Protein AF-A0A377YV17-F1 (afdb_monomer_lite)

Secondary structure (DSSP, 8-state):
-EEEEEEETTEEEEEEEEEEEEEEEEPPPPTTS-B--SSTTTTTS-B-SS-SEEEEEEEEEEEEEE-SSEEEEEEES-BTBSS--EEEEEEEEEEETTEEEEEEEEEEE-TTSHHHHH-EE--TTTT--EE---EEEEEEEEEEEE-SSS-EEEEEEEEEEEE-

Sequence (164 aa):
MLQVDAPLADGRMFFRTDLVNMDAGSFSTHSDGSYSPSWGTCGEIACTSGSKNQTDSGASVAVGWKNDTWSGDIGTTPMGFNVVDVVGGLSYSSDVGPVGYTVNVHRRPISSSLLSFGGQKDSSSHTGATWGGVRADGGGLSLSYDRGEAHGIWSSLGADSLTG

Foldseek 3Di:
DDKDWDDDDQKIKMKDKDKDKDWPAFADADPLRWGQDPDDCCVVPIFRADGRTDIWIFMKIKIWMDHPFKTKMWIKQGDGFQDIDIWMKIKGWDDDVQKIKMKMWIKAFDPPHSCQQRWDADGPVPDRDTHHRKIWGWMKMKMKRDPVDPDIDIDMDMDTDIDD

Structure (mmCIF, N/CA/C/O backbone):
data_AF-A0A377YV17-F1
#
_entry.id   AF-A0A377YV17-F1
#
loop_
_atom_site.group_PDB
_atom_site.id
_atom_site.type_symbol
_atom_site.label_atom_id
_atom_site.label_alt_id
_atom_site.label_comp_id
_atom_site.label_asym_id
_atom_site.label_entity_id
_atom_site.label_seq_id
_atom_site.pdbx_PDB_ins_code
_atom_site.Cartn_x
_atom_site.Cartn_y
_atom_site.Cartn_z
_atom_site.occupancy
_atom_site.B_iso_or_equiv
_atom_site.auth_seq_id
_atom_site.auth_comp_id
_atom_site.auth_asym_id
_atom_site.auth_atom_id
_atom_site.pdbx_PDB_model_num
ATOM 1 N N . MET A 1 1 ? -3.487 -16.702 -1.504 1.00 94.44 1 MET A N 1
ATOM 2 C CA . MET A 1 1 ? -3.588 -16.293 -0.092 1.00 94.44 1 MET A CA 1
ATOM 3 C C . MET A 1 1 ? -3.694 -17.534 0.773 1.00 94.44 1 MET A C 1
ATOM 5 O O . MET A 1 1 ? -4.489 -18.412 0.456 1.00 94.44 1 MET A O 1
ATOM 9 N N . LEU A 1 2 ? -2.902 -17.597 1.838 1.00 97.44 2 LEU A N 1
ATOM 10 C CA . LEU A 1 2 ? -3.031 -18.557 2.931 1.00 97.44 2 LEU A CA 1
ATOM 11 C C . LEU A 1 2 ? -3.103 -17.759 4.235 1.00 97.44 2 LEU A C 1
ATOM 13 O O . LEU A 1 2 ? -2.263 -16.888 4.452 1.00 97.44 2 LEU A O 1
ATOM 17 N N . GLN A 1 3 ? -4.083 -18.044 5.090 1.00 97.75 3 GLN A N 1
ATOM 18 C CA . GLN A 1 3 ? -4.218 -17.408 6.400 1.00 97.75 3 GLN A CA 1
ATOM 19 C C . GLN A 1 3 ? -4.527 -18.459 7.465 1.00 97.75 3 GLN A C 1
ATOM 21 O O . GLN A 1 3 ? -5.304 -19.382 7.226 1.00 97.75 3 GLN A O 1
ATOM 26 N N . VAL A 1 4 ? -3.902 -18.305 8.629 1.00 97.88 4 VAL A N 1
ATOM 27 C CA . VAL A 1 4 ? -4.150 -19.106 9.828 1.00 97.88 4 VAL A CA 1
ATOM 28 C C . VAL A 1 4 ? -4.556 -18.162 10.948 1.00 97.88 4 VAL A C 1
ATOM 30 O O . VAL A 1 4 ? -3.829 -17.218 11.252 1.00 97.88 4 VAL A O 1
ATOM 33 N N . ASP A 1 5 ? -5.698 -18.439 11.570 1.00 97.75 5 ASP A N 1
ATOM 34 C CA . ASP A 1 5 ? -6.240 -17.679 12.693 1.00 97.75 5 ASP A CA 1
ATOM 35 C C . ASP A 1 5 ? -6.206 -18.527 13.968 1.00 97.75 5 ASP A C 1
ATOM 37 O O . ASP A 1 5 ? -6.555 -19.710 13.950 1.00 97.75 5 ASP A O 1
ATOM 41 N N . ALA A 1 6 ? -5.831 -17.917 15.091 1.00 97.50 6 ALA A N 1
ATOM 42 C CA . ALA A 1 6 ? -5.856 -18.553 16.404 1.00 97.50 6 ALA A CA 1
ATOM 43 C C . ALA A 1 6 ? -6.428 -17.593 17.461 1.00 97.50 6 ALA A C 1
ATOM 45 O O . ALA A 1 6 ? -6.193 -16.384 17.386 1.00 97.50 6 ALA A O 1
ATOM 46 N N . PRO A 1 7 ? -7.190 -18.092 18.452 1.00 97.12 7 PRO A N 1
ATOM 47 C CA . PRO A 1 7 ? -7.607 -17.268 19.580 1.00 97.12 7 PRO A CA 1
ATOM 48 C C . PRO A 1 7 ? -6.382 -16.852 20.407 1.00 97.12 7 PRO A C 1
ATOM 50 O O . PRO A 1 7 ? -5.507 -17.673 20.683 1.00 97.12 7 PRO A O 1
ATOM 53 N N . LEU A 1 8 ? -6.325 -15.583 20.812 1.00 95.31 8 LEU A N 1
ATOM 54 C CA . LEU A 1 8 ? -5.286 -15.050 21.692 1.00 95.31 8 LEU A CA 1
ATOM 55 C C . LEU A 1 8 ? -5.894 -13.974 22.595 1.00 95.31 8 LEU A C 1
ATOM 57 O O . LEU A 1 8 ? -6.317 -12.927 22.102 1.00 95.31 8 LEU A O 1
ATOM 61 N N . ALA A 1 9 ? -5.888 -14.234 23.906 1.00 94.62 9 ALA A N 1
ATOM 62 C CA . ALA A 1 9 ? -6.557 -13.416 24.919 1.00 94.62 9 ALA A CA 1
ATOM 63 C C . ALA A 1 9 ? -8.052 -13.212 24.591 1.00 94.62 9 ALA A C 1
ATOM 65 O O . ALA A 1 9 ? -8.769 -14.185 24.369 1.00 94.62 9 ALA A O 1
ATOM 66 N N . ASP A 1 10 ? -8.510 -11.966 24.566 1.00 95.06 10 ASP A N 1
ATOM 67 C CA . ASP A 1 10 ? -9.862 -11.530 24.210 1.00 95.06 10 ASP A CA 1
ATOM 68 C C . ASP A 1 10 ? -10.050 -11.310 22.695 1.00 95.06 10 ASP A C 1
ATOM 70 O O . ASP A 1 10 ? -11.098 -10.842 22.258 1.00 95.06 10 ASP A O 1
ATOM 74 N N . GLY A 1 11 ? -9.049 -11.658 21.881 1.00 96.19 11 GLY A N 1
ATOM 75 C CA . GLY A 1 11 ? -9.064 -11.456 20.436 1.00 96.19 11 GLY A CA 1
ATOM 76 C C . GLY A 1 11 ? -8.622 -12.673 19.628 1.00 96.19 11 GLY A C 1
ATOM 77 O O . GLY A 1 11 ? -8.562 -13.814 20.099 1.00 96.19 11 GLY A O 1
ATOM 78 N N . ARG A 1 12 ? -8.309 -12.425 18.357 1.00 97.94 12 ARG A N 1
ATOM 79 C CA . ARG A 1 12 ? -7.775 -13.418 17.420 1.00 97.94 12 ARG A CA 1
ATOM 80 C C . ARG A 1 12 ? -6.513 -12.887 16.771 1.00 97.94 12 ARG A C 1
ATOM 82 O O . ARG A 1 12 ? -6.525 -11.807 16.183 1.00 97.94 12 ARG A O 1
ATOM 89 N N . MET A 1 13 ? -5.443 -13.667 16.863 1.00 97.88 13 MET A N 1
ATOM 90 C CA . MET A 1 13 ? -4.241 -13.454 16.069 1.00 97.88 13 MET A CA 1
ATOM 91 C C . MET A 1 13 ? -4.402 -14.112 14.701 1.00 97.88 13 MET A C 1
ATOM 93 O O . MET A 1 13 ? -5.033 -15.165 14.590 1.00 97.88 13 MET A O 1
ATOM 97 N N . PHE A 1 14 ? -3.793 -13.523 13.680 1.00 98.25 14 PHE A N 1
ATOM 98 C CA . PHE A 1 14 ? -3.700 -14.118 12.357 1.00 98.25 14 PHE A CA 1
ATOM 99 C C . PHE A 1 14 ? -2.268 -14.058 11.837 1.00 98.25 14 PHE A C 1
ATOM 101 O O . PHE A 1 14 ? -1.532 -13.101 12.081 1.00 98.25 14 PHE A O 1
ATOM 108 N N . PHE A 1 15 ? -1.897 -15.077 11.074 1.00 98.31 15 PHE A N 1
ATOM 109 C CA . PHE A 1 15 ? -0.720 -15.079 10.219 1.00 98.31 15 PHE A CA 1
ATOM 110 C C . PHE A 1 15 ? -1.180 -15.295 8.781 1.00 98.31 15 PHE A C 1
ATOM 112 O O . PHE A 1 15 ? -1.955 -16.213 8.510 1.00 98.31 15 PHE A O 1
ATOM 119 N N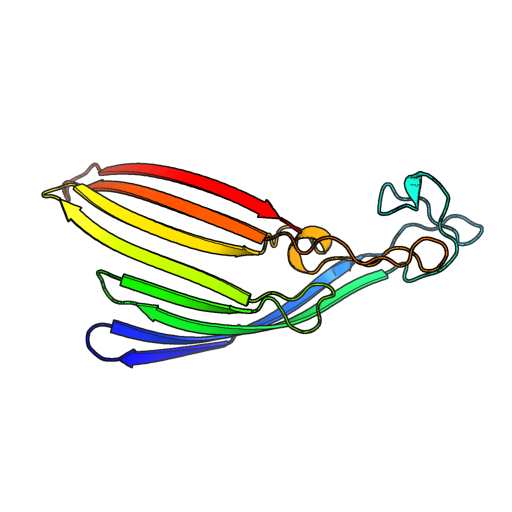 . ARG A 1 16 ? -0.720 -14.453 7.858 1.00 98.31 16 ARG A N 1
ATOM 120 C CA . ARG A 1 16 ? -1.128 -14.454 6.453 1.00 98.31 16 ARG A CA 1
ATOM 121 C C . ARG A 1 16 ? 0.086 -14.445 5.536 1.00 98.31 16 ARG A C 1
ATOM 123 O O . ARG A 1 16 ? 1.092 -13.796 5.809 1.00 98.31 16 ARG A O 1
ATOM 130 N N . THR A 1 17 ? -0.037 -15.139 4.415 1.00 97.94 17 THR A N 1
ATOM 131 C CA . THR A 1 17 ? 0.912 -15.103 3.306 1.00 97.94 17 THR A CA 1
ATOM 132 C C . THR A 1 17 ? 0.159 -14.942 1.992 1.00 97.94 17 THR A C 1
ATOM 134 O O . THR A 1 17 ? -0.793 -15.680 1.713 1.00 97.94 17 THR A O 1
ATOM 137 N N . ASP A 1 18 ? 0.606 -14.010 1.157 1.00 97.62 18 ASP A N 1
ATOM 138 C CA . ASP A 1 18 ? 0.036 -13.760 -0.161 1.00 97.62 18 ASP A CA 1
ATOM 139 C C . ASP A 1 18 ? 1.097 -13.969 -1.237 1.00 97.62 18 ASP A C 1
ATOM 141 O O . ASP A 1 18 ? 2.156 -13.352 -1.220 1.00 97.62 18 ASP A O 1
ATOM 145 N N . LEU A 1 19 ? 0.802 -14.862 -2.180 1.00 97.25 19 LEU A N 1
ATOM 146 C CA . LEU A 1 19 ? 1.586 -15.044 -3.396 1.00 97.25 19 LEU A CA 1
ATOM 147 C C . LEU A 1 19 ? 0.929 -14.206 -4.486 1.00 97.25 19 LEU A C 1
ATOM 149 O O . LEU A 1 19 ? -0.247 -14.416 -4.794 1.00 97.25 19 LEU A O 1
ATOM 153 N N . VAL A 1 20 ? 1.674 -13.253 -5.034 1.00 96.94 20 VAL A N 1
ATOM 154 C CA . VAL A 1 20 ? 1.185 -12.287 -6.016 1.00 96.94 20 VAL A CA 1
ATOM 155 C C . VAL A 1 20 ? 1.984 -12.445 -7.299 1.00 96.94 20 VAL A C 1
ATOM 157 O O . VAL A 1 20 ? 3.210 -12.474 -7.276 1.00 96.94 20 VAL A O 1
ATOM 160 N N . ASN A 1 21 ? 1.277 -12.522 -8.422 1.00 96.69 21 ASN A N 1
ATOM 161 C CA . ASN A 1 21 ? 1.853 -12.471 -9.758 1.00 96.69 21 ASN A CA 1
ATOM 162 C C . ASN A 1 21 ? 1.084 -11.427 -10.567 1.00 96.69 21 ASN A C 1
ATOM 164 O O . ASN A 1 21 ? -0.142 -11.511 -10.664 1.00 96.69 21 ASN A O 1
ATOM 168 N N . MET A 1 22 ? 1.795 -10.455 -11.128 1.00 96.38 22 MET A N 1
ATOM 169 C CA . MET A 1 22 ? 1.233 -9.404 -11.967 1.00 96.38 22 MET A CA 1
ATOM 170 C C . MET A 1 22 ? 1.853 -9.469 -13.355 1.00 96.38 22 MET A C 1
ATOM 172 O O . MET A 1 22 ? 3.071 -9.522 -13.500 1.00 96.38 22 MET A O 1
ATOM 176 N N . ASP A 1 23 ? 0.996 -9.426 -14.368 1.00 95.56 23 ASP A N 1
ATOM 177 C CA . ASP A 1 23 ? 1.381 -9.373 -15.772 1.00 95.56 23 ASP A CA 1
ATOM 178 C C . ASP A 1 23 ? 0.677 -8.178 -16.420 1.00 95.56 23 ASP A C 1
ATOM 180 O O . ASP A 1 23 ? -0.550 -8.149 -16.527 1.00 95.56 23 ASP A O 1
ATOM 184 N N . ALA A 1 24 ? 1.456 -7.160 -16.782 1.00 93.69 24 ALA A N 1
ATOM 185 C CA . ALA A 1 24 ? 0.992 -5.970 -17.489 1.00 93.69 24 ALA A CA 1
ATOM 186 C C . ALA A 1 24 ? 1.174 -6.091 -19.016 1.00 93.69 24 ALA A C 1
ATOM 188 O O . ALA A 1 24 ? 0.942 -5.128 -19.748 1.00 93.69 24 ALA A O 1
ATOM 189 N N . GLY A 1 25 ? 1.572 -7.267 -19.505 1.00 93.56 25 GLY A N 1
ATOM 190 C CA . GLY A 1 25 ? 1.804 -7.563 -20.908 1.00 93.56 25 GLY A CA 1
ATOM 191 C C . GLY A 1 25 ? 3.155 -7.069 -21.418 1.00 93.56 25 GLY A C 1
ATOM 192 O O . GLY A 1 25 ? 4.084 -6.765 -20.668 1.00 93.56 25 GLY A O 1
ATOM 193 N N . SER A 1 26 ? 3.268 -7.000 -22.743 1.00 92.75 26 SER A N 1
ATOM 194 C CA . SER A 1 26 ? 4.481 -6.574 -23.438 1.00 92.75 26 SER A CA 1
ATOM 195 C C . SER A 1 26 ? 4.248 -5.306 -24.253 1.00 92.75 26 SER A C 1
ATOM 197 O O . SER A 1 26 ? 3.194 -5.142 -24.867 1.00 92.75 26 SER A O 1
ATOM 199 N N . PHE A 1 27 ? 5.249 -4.426 -24.313 1.00 92.31 27 PHE A N 1
ATOM 200 C CA . PHE A 1 27 ? 5.191 -3.244 -25.174 1.00 92.31 27 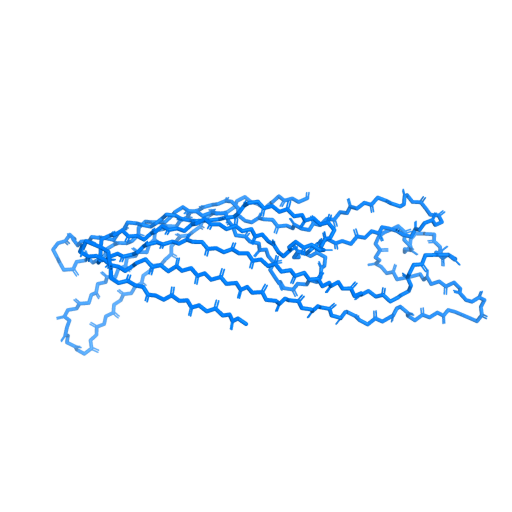PHE A CA 1
ATOM 201 C C . PHE A 1 27 ? 5.110 -3.618 -26.660 1.00 92.31 27 PHE A C 1
ATOM 203 O O . PHE A 1 27 ? 5.821 -4.507 -27.132 1.00 92.31 27 PHE A O 1
ATOM 210 N N . SER A 1 28 ? 4.287 -2.886 -27.416 1.00 91.25 28 SER A N 1
ATOM 211 C CA . SER A 1 28 ? 4.255 -2.980 -28.875 1.00 91.25 28 SER A CA 1
ATOM 212 C C . SER A 1 28 ? 5.553 -2.439 -29.470 1.00 91.25 28 SER A C 1
ATOM 214 O O . SER A 1 28 ? 5.936 -1.297 -29.207 1.00 91.25 28 SER A O 1
ATOM 216 N N . THR A 1 29 ? 6.211 -3.242 -30.299 1.00 91.31 29 THR A N 1
ATOM 217 C CA . THR A 1 29 ? 7.490 -2.884 -30.915 1.00 91.31 29 THR A CA 1
ATOM 218 C C . THR A 1 29 ? 7.317 -2.413 -32.347 1.00 91.31 29 THR A C 1
ATOM 220 O O . THR A 1 29 ? 6.458 -2.905 -33.076 1.00 91.31 29 THR A O 1
ATOM 223 N N . HIS A 1 30 ? 8.177 -1.492 -32.759 1.00 88.12 30 HIS A N 1
ATOM 224 C CA . HIS A 1 30 ? 8.299 -1.045 -34.139 1.00 88.12 30 HIS A CA 1
ATOM 225 C C . HIS A 1 30 ? 9.039 -2.100 -34.979 1.00 88.12 30 HIS A C 1
ATOM 227 O O . HIS A 1 30 ? 9.545 -3.097 -34.455 1.00 88.12 30 HIS A O 1
ATOM 233 N N . SER A 1 31 ? 9.109 -1.894 -36.297 1.00 88.69 31 SER A N 1
ATOM 234 C CA . SER A 1 31 ? 9.761 -2.829 -37.229 1.00 88.69 31 SER A CA 1
ATOM 235 C C . SER A 1 31 ? 11.263 -2.997 -36.987 1.00 88.69 31 SER A C 1
ATOM 237 O O . SER A 1 31 ? 11.827 -4.027 -37.338 1.00 88.69 31 SER A O 1
ATOM 239 N N . ASP A 1 32 ? 11.908 -1.999 -36.383 1.00 85.31 32 ASP A N 1
ATOM 240 C CA . ASP A 1 32 ? 13.316 -2.030 -35.972 1.00 85.31 32 ASP A CA 1
ATOM 241 C C . ASP A 1 32 ? 13.527 -2.673 -34.584 1.00 85.31 32 ASP A C 1
ATOM 243 O O . ASP A 1 32 ? 14.652 -2.765 -34.097 1.00 85.31 32 ASP A O 1
ATOM 247 N N . GLY A 1 33 ? 12.449 -3.137 -33.942 1.00 84.94 33 GLY A N 1
ATOM 248 C CA . GLY A 1 33 ? 12.471 -3.763 -32.624 1.00 84.94 33 GLY A CA 1
ATOM 249 C C . GLY A 1 33 ? 12.496 -2.786 -31.446 1.00 84.94 33 GLY A C 1
ATOM 250 O O . GLY A 1 33 ? 12.444 -3.266 -30.304 1.00 84.94 33 GLY A O 1
ATOM 251 N N . SER A 1 34 ? 12.535 -1.473 -31.702 1.00 88.50 34 SER A N 1
ATOM 252 C CA . SER A 1 34 ? 12.418 -0.421 -30.687 1.00 88.50 34 SER A CA 1
ATOM 253 C C . SER A 1 34 ? 10.982 -0.283 -30.169 1.00 88.50 34 SER A C 1
ATOM 255 O O . SER A 1 34 ? 10.035 -0.829 -30.744 1.00 88.50 34 SER A O 1
ATOM 257 N N . TYR A 1 35 ? 10.807 0.408 -29.044 1.00 88.62 35 TYR A N 1
ATOM 258 C CA . TYR A 1 35 ? 9.503 0.711 -28.462 1.00 88.62 35 TYR A CA 1
ATOM 259 C C . TYR A 1 35 ? 9.515 2.099 -27.811 1.00 88.62 35 TYR A C 1
ATOM 261 O O . TYR A 1 35 ? 10.475 2.479 -27.141 1.00 88.62 35 TYR A O 1
ATOM 269 N N . SER A 1 36 ? 8.434 2.852 -28.010 1.00 91.44 36 SER A N 1
ATOM 270 C CA . SER A 1 36 ? 8.289 4.248 -27.567 1.00 91.44 36 SER A CA 1
ATOM 271 C C . SER A 1 36 ? 6.967 4.518 -26.819 1.00 91.44 36 SER A C 1
ATOM 273 O O . SER A 1 36 ? 6.203 5.413 -27.183 1.00 91.44 36 SER A O 1
ATOM 275 N N . PRO A 1 37 ? 6.622 3.721 -25.789 1.00 89.88 37 PRO A N 1
ATOM 276 C CA . PRO A 1 37 ? 5.436 3.969 -24.976 1.00 89.88 37 PRO A CA 1
ATOM 277 C C . PRO A 1 37 ? 5.594 5.259 -24.163 1.00 89.88 37 PRO A C 1
ATOM 279 O O . PRO A 1 37 ? 6.707 5.646 -23.810 1.00 89.88 37 PRO A O 1
ATOM 282 N N . SER A 1 38 ? 4.476 5.862 -23.752 1.00 91.81 38 SER A N 1
ATOM 283 C CA . SER A 1 38 ? 4.450 6.914 -22.725 1.00 91.81 38 SER A CA 1
ATOM 284 C C . SER A 1 38 ? 4.716 6.321 -21.331 1.00 91.81 38 SER A C 1
ATOM 286 O O . SER A 1 38 ? 3.845 6.308 -20.461 1.00 91.81 38 SER A O 1
ATOM 288 N N . TRP A 1 39 ? 5.898 5.736 -21.152 1.00 90.75 39 TRP A N 1
ATOM 289 C CA . TRP A 1 39 ? 6.320 5.024 -19.954 1.00 90.75 39 TRP A CA 1
ATOM 290 C C . TRP A 1 39 ? 7.831 5.174 -19.759 1.00 90.75 39 TRP A C 1
ATOM 292 O O . TRP A 1 39 ? 8.598 5.084 -20.723 1.00 90.75 39 TRP A O 1
ATOM 302 N N . GLY A 1 40 ? 8.254 5.388 -18.509 1.00 89.12 40 GLY A N 1
ATOM 303 C CA . GLY A 1 40 ? 9.655 5.646 -18.174 1.00 89.12 40 GLY A CA 1
ATOM 304 C C . GLY A 1 40 ? 10.207 6.814 -18.986 1.00 89.12 40 GLY A C 1
ATOM 305 O O . GLY A 1 40 ? 9.535 7.829 -19.166 1.00 89.12 40 GLY A O 1
ATOM 306 N N . THR A 1 41 ? 11.410 6.645 -19.528 1.00 90.31 41 THR A N 1
ATOM 307 C CA . THR A 1 41 ? 12.024 7.631 -20.434 1.00 90.31 41 THR A CA 1
ATOM 308 C C . THR A 1 41 ? 11.872 7.264 -21.919 1.00 90.31 41 THR A C 1
ATOM 310 O O . THR A 1 41 ? 12.387 7.968 -22.787 1.00 90.31 41 THR A O 1
ATOM 313 N N . CYS A 1 42 ? 11.135 6.188 -22.228 1.00 87.69 42 CYS A N 1
ATOM 314 C CA . CYS A 1 42 ? 10.994 5.646 -23.583 1.00 87.69 42 CYS A CA 1
ATOM 315 C C . CYS A 1 42 ? 10.062 6.462 -24.500 1.00 87.69 42 CYS A C 1
ATOM 317 O O . CYS A 1 42 ? 10.062 6.270 -25.714 1.00 87.69 42 CYS A O 1
ATOM 319 N N . GLY A 1 43 ? 9.237 7.345 -23.929 1.00 84.88 43 GLY A N 1
ATOM 320 C CA . GLY A 1 43 ? 8.332 8.208 -24.698 1.00 84.88 43 GLY A CA 1
ATOM 321 C C . GLY A 1 43 ? 9.039 9.403 -25.339 1.00 84.88 43 GLY A C 1
ATOM 322 O O . GLY A 1 43 ? 8.617 9.869 -26.392 1.00 84.88 43 GLY A O 1
ATOM 323 N N . GLU A 1 44 ? 10.130 9.863 -24.724 1.00 85.00 44 GLU A N 1
ATOM 324 C CA . GLU A 1 44 ? 10.947 10.984 -25.211 1.00 85.00 44 GLU A CA 1
ATOM 325 C C . GLU A 1 44 ? 12.014 10.509 -26.203 1.00 85.00 44 GLU A C 1
ATOM 327 O O . GLU A 1 44 ? 12.278 11.144 -27.223 1.00 85.00 44 GLU A O 1
ATOM 332 N N . ILE A 1 45 ? 12.633 9.363 -25.908 1.00 85.19 45 ILE A N 1
ATOM 333 C CA . ILE A 1 45 ? 13.633 8.714 -26.756 1.00 85.19 45 ILE A CA 1
ATOM 334 C C . ILE A 1 45 ? 13.227 7.246 -26.878 1.00 85.19 45 ILE A C 1
ATOM 336 O O . ILE A 1 45 ? 12.936 6.603 -25.880 1.00 85.19 45 ILE A O 1
ATOM 340 N N . ALA A 1 46 ? 13.181 6.692 -28.088 1.00 87.38 46 ALA A N 1
ATOM 341 C CA . ALA A 1 46 ? 12.756 5.304 -28.258 1.00 87.38 46 ALA A CA 1
ATOM 342 C C . ALA A 1 46 ? 13.735 4.334 -27.574 1.00 87.38 46 ALA A C 1
ATOM 344 O O . ALA A 1 46 ? 14.943 4.364 -27.815 1.00 87.38 46 ALA A O 1
ATOM 345 N N . CYS A 1 47 ? 13.198 3.423 -26.767 1.00 88.94 47 CYS A N 1
ATOM 346 C CA . CYS A 1 47 ? 13.982 2.387 -26.115 1.00 88.94 47 CYS A CA 1
ATOM 347 C C . CYS A 1 47 ? 14.260 1.237 -27.087 1.00 88.94 47 CYS A C 1
ATOM 349 O O . CYS A 1 47 ? 13.376 0.764 -27.801 1.00 88.94 47 CYS A O 1
ATOM 351 N N . THR A 1 48 ? 15.505 0.765 -27.110 1.00 85.81 48 THR A N 1
ATOM 352 C CA . THR A 1 48 ? 15.980 -0.257 -28.064 1.00 85.81 48 THR A CA 1
ATOM 353 C C . THR A 1 48 ? 16.411 -1.555 -27.384 1.00 85.81 48 THR A C 1
ATOM 355 O O . THR A 1 48 ? 16.582 -2.577 -28.046 1.00 85.81 48 THR A O 1
ATOM 358 N N . SER A 1 49 ? 16.551 -1.544 -26.057 1.00 78.25 49 SER A N 1
ATOM 359 C CA . SER A 1 49 ? 16.950 -2.698 -25.249 1.00 78.25 49 SER A CA 1
ATOM 360 C C . SER A 1 49 ? 16.111 -2.796 -23.969 1.00 78.25 49 SER A C 1
ATOM 362 O O . SER A 1 49 ? 15.248 -1.957 -23.724 1.00 78.25 49 SER A O 1
ATOM 364 N N . GLY A 1 50 ? 16.349 -3.816 -23.145 1.00 77.00 50 GLY A N 1
ATOM 365 C CA . GLY A 1 50 ? 15.607 -4.040 -21.901 1.00 77.00 50 GLY A CA 1
ATOM 366 C C . GLY A 1 50 ? 14.398 -4.964 -22.062 1.00 77.00 50 GLY A C 1
ATOM 367 O O . GLY A 1 50 ? 14.078 -5.430 -23.159 1.00 77.00 50 GLY A O 1
ATOM 368 N N . SER A 1 51 ? 13.745 -5.276 -20.937 1.00 78.31 51 SER A N 1
ATOM 369 C CA . SER A 1 51 ? 12.572 -6.152 -20.950 1.00 78.31 51 SER A CA 1
ATOM 370 C C . SER A 1 51 ? 11.379 -5.433 -21.565 1.00 78.31 51 SER A C 1
ATOM 372 O O . SER A 1 51 ? 10.944 -4.391 -21.079 1.00 78.31 51 SER A O 1
ATOM 374 N N . LYS A 1 52 ? 10.821 -6.023 -22.621 1.00 86.38 52 LYS A N 1
ATOM 375 C CA . LYS A 1 52 ? 9.555 -5.583 -23.222 1.00 86.38 52 LYS A CA 1
ATOM 376 C C . LYS A 1 52 ? 8.364 -6.086 -22.421 1.00 86.38 52 LYS A C 1
ATOM 378 O O . LYS A 1 52 ? 7.342 -5.410 -22.388 1.00 86.38 52 LYS A O 1
ATOM 383 N N . ASN A 1 53 ? 8.525 -7.248 -21.788 1.00 89.56 53 ASN A N 1
ATOM 384 C CA . ASN A 1 53 ? 7.514 -7.874 -20.958 1.00 89.56 53 ASN A CA 1
ATOM 385 C C . ASN A 1 53 ? 7.562 -7.296 -19.545 1.00 89.56 53 ASN A C 1
ATOM 387 O O . ASN A 1 53 ? 8.626 -7.265 -18.919 1.00 89.56 53 ASN A O 1
ATOM 391 N N . GLN A 1 54 ? 6.417 -6.834 -19.066 1.00 91.44 54 GLN A N 1
ATOM 392 C CA . GLN A 1 54 ? 6.260 -6.171 -17.782 1.00 91.44 54 GLN A CA 1
ATOM 393 C C . GLN A 1 54 ? 5.512 -7.106 -16.836 1.00 91.44 54 GLN A C 1
ATOM 395 O O . GLN A 1 54 ? 4.298 -7.023 -16.672 1.00 91.44 54 GLN A O 1
ATOM 400 N N . THR A 1 55 ? 6.263 -8.021 -16.232 1.00 93.88 55 THR A N 1
ATOM 401 C CA . THR A 1 55 ? 5.755 -9.005 -15.273 1.00 93.88 55 THR A CA 1
ATOM 402 C C . THR A 1 55 ? 6.560 -8.946 -13.993 1.00 93.88 55 THR A C 1
ATOM 404 O O . THR A 1 55 ? 7.781 -8.799 -14.054 1.00 93.88 55 THR A O 1
ATOM 407 N N . ASP A 1 56 ? 5.900 -9.139 -12.859 1.00 94.31 56 ASP A N 1
ATOM 408 C CA . ASP A 1 56 ? 6.567 -9.238 -11.567 1.00 94.31 56 ASP A CA 1
ATOM 409 C C . ASP A 1 56 ? 5.818 -10.201 -10.643 1.00 94.31 56 ASP A C 1
ATOM 411 O O . ASP A 1 56 ? 4.592 -10.343 -10.714 1.00 94.31 56 ASP A O 1
ATOM 415 N N . SER A 1 57 ? 6.553 -10.887 -9.776 1.00 96.00 57 SER A N 1
ATOM 416 C CA . SER A 1 57 ? 5.994 -11.896 -8.880 1.00 96.00 57 SER A CA 1
ATOM 417 C C . SER A 1 57 ? 6.704 -11.885 -7.539 1.00 96.00 57 SER A C 1
ATOM 419 O O . SER A 1 57 ? 7.922 -11.733 -7.474 1.00 96.00 57 SER A O 1
ATOM 421 N N . GLY A 1 58 ? 5.954 -12.089 -6.463 1.00 96.31 58 GLY A N 1
ATOM 422 C CA . GLY A 1 58 ? 6.519 -12.091 -5.126 1.00 96.31 58 GLY A CA 1
ATOM 423 C C . GLY A 1 58 ? 5.595 -12.679 -4.073 1.00 96.31 58 GLY A C 1
ATOM 424 O O . GLY A 1 58 ? 4.428 -12.986 -4.325 1.00 96.31 58 GLY A O 1
ATOM 425 N N . ALA A 1 59 ? 6.135 -12.818 -2.868 1.00 97.75 59 ALA A N 1
ATOM 426 C CA . ALA A 1 59 ? 5.419 -13.319 -1.703 1.00 97.75 59 ALA A CA 1
ATOM 427 C C . ALA A 1 59 ? 5.446 -12.283 -0.577 1.00 97.75 59 ALA A C 1
ATOM 429 O O . ALA A 1 59 ? 6.520 -11.845 -0.170 1.00 97.75 59 ALA A O 1
ATOM 430 N N . SER A 1 60 ? 4.291 -11.888 -0.050 1.00 97.56 60 SER A N 1
ATOM 431 C CA . SER A 1 60 ? 4.211 -11.079 1.167 1.00 97.56 60 SER A CA 1
ATOM 432 C C . SER A 1 60 ? 3.799 -11.919 2.363 1.00 97.56 60 SER A C 1
ATOM 434 O O . SER A 1 60 ? 3.123 -12.942 2.236 1.00 97.56 60 SER A O 1
ATOM 436 N N . VAL A 1 61 ? 4.190 -11.454 3.544 1.00 98.19 61 VAL A N 1
ATOM 437 C CA . VAL A 1 61 ? 3.771 -12.021 4.826 1.00 98.19 61 VAL A CA 1
ATOM 438 C C . VAL A 1 61 ? 3.187 -10.924 5.702 1.00 98.19 61 V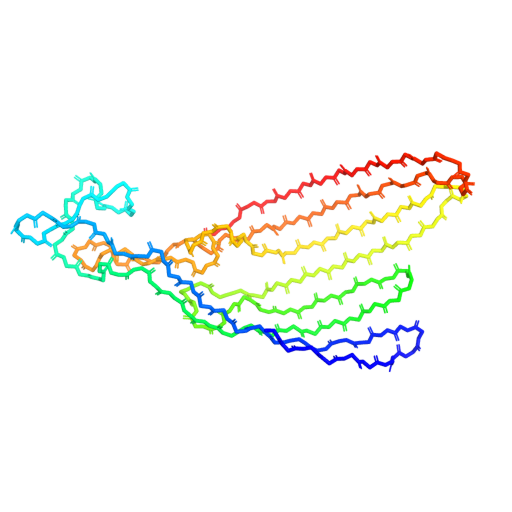AL A C 1
ATOM 440 O O . VAL A 1 61 ? 3.607 -9.770 5.621 1.00 98.19 61 VAL A O 1
ATOM 443 N N . ALA A 1 62 ? 2.217 -11.276 6.537 1.00 98.44 62 ALA A N 1
ATOM 444 C CA . ALA A 1 62 ? 1.649 -10.379 7.529 1.00 98.44 62 ALA A CA 1
ATOM 445 C C . ALA A 1 62 ? 1.272 -11.147 8.794 1.00 98.44 62 ALA A C 1
ATOM 447 O O . ALA A 1 62 ? 0.816 -12.289 8.735 1.00 98.44 62 ALA A O 1
ATOM 448 N N . VAL A 1 63 ? 1.417 -10.490 9.933 1.00 98.31 63 VAL A N 1
ATOM 449 C CA . VAL A 1 63 ? 0.905 -10.944 11.221 1.00 98.31 63 VAL A CA 1
ATOM 450 C C . VAL A 1 63 ? 0.076 -9.824 11.821 1.00 98.31 63 VAL A C 1
ATOM 452 O O . VAL A 1 63 ? 0.395 -8.645 11.668 1.00 98.31 63 VAL A O 1
ATOM 455 N N . GLY A 1 64 ? -0.996 -10.183 12.506 1.00 98.38 64 GLY A N 1
ATOM 456 C CA . GLY A 1 64 ? -1.804 -9.201 13.199 1.00 98.38 64 GLY A CA 1
ATOM 457 C C . GLY A 1 64 ? -2.674 -9.816 14.269 1.00 98.38 64 GLY A C 1
ATOM 458 O O . GLY A 1 64 ? -2.684 -11.028 14.489 1.00 98.38 64 GLY A O 1
ATOM 459 N N . TRP A 1 65 ? -3.395 -8.947 14.955 1.00 98.31 65 TRP A N 1
ATOM 460 C CA . TRP A 1 65 ? -4.312 -9.303 16.018 1.00 98.31 65 TRP A CA 1
ATOM 461 C C . TRP A 1 65 ? -5.487 -8.333 16.027 1.00 98.31 65 TRP A C 1
A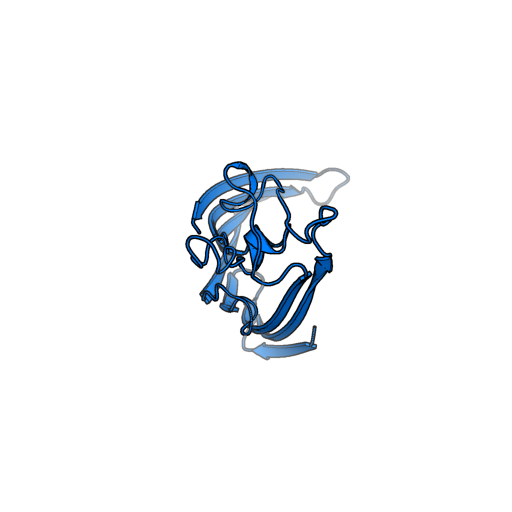TOM 463 O O . TRP A 1 65 ? -5.327 -7.150 15.724 1.00 98.31 65 TRP A O 1
ATOM 473 N N . LYS A 1 66 ? -6.674 -8.839 16.355 1.00 97.94 66 LYS A N 1
ATOM 474 C CA . LYS A 1 66 ? -7.879 -8.023 16.494 1.00 97.94 66 LYS A CA 1
ATOM 475 C C . LYS A 1 66 ? -8.781 -8.517 17.620 1.00 97.94 66 LYS A C 1
ATOM 477 O O . LYS A 1 66 ? -8.967 -9.727 17.767 1.00 97.94 66 LYS A O 1
ATOM 482 N N . ASN A 1 67 ? -9.386 -7.586 18.341 1.00 96.88 67 ASN A N 1
ATOM 483 C CA . ASN A 1 67 ? -10.567 -7.790 19.180 1.00 96.88 67 ASN A CA 1
ATOM 484 C C . ASN A 1 67 ? -11.639 -6.748 18.789 1.00 96.88 67 ASN A C 1
ATOM 486 O O . ASN A 1 67 ? -11.538 -6.127 17.728 1.00 96.88 67 ASN A O 1
ATOM 490 N N . ASP A 1 68 ? -12.660 -6.556 19.622 1.00 95.12 68 ASP A N 1
ATOM 491 C CA . ASP A 1 68 ? -13.744 -5.600 19.347 1.00 95.12 68 ASP A CA 1
ATOM 492 C C . ASP A 1 68 ? -13.292 -4.126 19.419 1.00 95.12 68 ASP A C 1
ATOM 494 O O . ASP A 1 68 ? -13.942 -3.246 18.859 1.00 95.12 68 ASP A O 1
ATOM 498 N N . THR A 1 69 ? -12.169 -3.840 20.086 1.00 96.38 69 THR A N 1
ATOM 499 C CA . THR A 1 69 ? -11.693 -2.476 20.374 1.00 96.38 69 THR A CA 1
ATOM 500 C C . THR A 1 69 ? -10.471 -2.079 19.553 1.00 96.38 69 THR A C 1
ATOM 502 O O . THR A 1 69 ? -10.337 -0.935 19.142 1.00 96.38 69 THR A O 1
ATOM 505 N N . TRP A 1 70 ? -9.548 -2.996 19.312 1.00 97.44 70 TRP A N 1
ATOM 506 C CA . TRP A 1 70 ? -8.262 -2.750 18.682 1.00 97.44 70 TRP A CA 1
ATOM 507 C C . TRP A 1 70 ? -8.052 -3.749 17.557 1.00 97.44 70 TRP A C 1
ATOM 509 O O . TRP A 1 70 ? -8.316 -4.944 17.699 1.00 97.44 70 TRP A O 1
ATOM 519 N N . SER A 1 71 ? -7.503 -3.276 16.445 1.00 98.12 71 SER A N 1
ATOM 520 C CA . SER A 1 71 ? -6.942 -4.159 15.430 1.00 98.12 71 SER A CA 1
ATOM 521 C C . SER A 1 71 ? -5.599 -3.626 14.969 1.00 98.12 71 SER A C 1
ATOM 523 O O . SER A 1 71 ? -5.445 -2.428 14.757 1.00 98.12 71 SER A O 1
ATOM 525 N N . GLY A 1 72 ? -4.611 -4.503 14.865 1.00 98.25 72 GLY A N 1
ATOM 526 C CA . GLY A 1 72 ? -3.265 -4.135 14.463 1.00 98.25 72 GLY A CA 1
ATOM 527 C C . GLY A 1 72 ? -2.662 -5.196 13.566 1.00 98.25 72 GLY A C 1
ATOM 528 O O . GLY A 1 72 ? -2.827 -6.391 13.812 1.00 98.25 72 GLY A O 1
ATOM 529 N N . ASP A 1 73 ? -1.949 -4.763 12.536 1.00 98.38 73 ASP A N 1
ATOM 530 C CA . ASP A 1 73 ? -1.201 -5.654 11.665 1.00 98.38 73 ASP A CA 1
ATOM 531 C C . ASP A 1 73 ? 0.099 -5.025 11.182 1.00 98.38 73 ASP A C 1
ATOM 533 O O . ASP A 1 73 ? 0.217 -3.809 11.021 1.00 98.38 73 ASP A O 1
ATOM 537 N N . ILE A 1 74 ? 1.074 -5.894 10.942 1.00 98.44 74 ILE A N 1
ATOM 538 C CA . ILE A 1 74 ? 2.341 -5.563 10.310 1.00 98.44 74 ILE A CA 1
ATOM 539 C C . ILE A 1 74 ? 2.679 -6.653 9.301 1.00 98.44 74 ILE A C 1
ATOM 541 O O . ILE A 1 74 ? 2.479 -7.847 9.536 1.00 98.44 74 ILE A O 1
ATOM 545 N N . GLY A 1 75 ? 3.194 -6.244 8.156 1.00 98.12 75 GLY A N 1
ATOM 546 C CA . GLY A 1 75 ? 3.580 -7.150 7.095 1.00 98.12 75 GLY A CA 1
ATOM 547 C C . GLY A 1 75 ? 4.481 -6.480 6.080 1.00 98.12 75 GLY A C 1
ATOM 548 O O . GLY A 1 75 ? 5.028 -5.404 6.317 1.00 98.12 75 GLY A O 1
ATOM 549 N N . THR A 1 76 ? 4.631 -7.125 4.935 1.00 98.00 76 THR A N 1
ATOM 550 C CA . THR A 1 76 ? 5.455 -6.626 3.835 1.00 98.00 76 THR A CA 1
ATOM 551 C C . THR A 1 76 ? 4.634 -6.492 2.561 1.00 98.00 76 THR A C 1
ATOM 553 O O . THR A 1 76 ? 3.583 -7.117 2.407 1.00 98.00 76 THR A O 1
ATOM 556 N N . THR A 1 77 ? 5.116 -5.706 1.605 1.00 96.56 77 THR A N 1
ATOM 557 C CA . THR A 1 77 ? 4.724 -5.889 0.202 1.00 96.56 77 THR A CA 1
ATOM 558 C C . THR A 1 77 ? 5.380 -7.160 -0.370 1.00 96.56 77 THR A C 1
ATOM 560 O O . THR A 1 77 ? 6.246 -7.749 0.293 1.00 96.56 77 THR A O 1
ATOM 563 N N . PRO A 1 78 ? 4.936 -7.667 -1.538 1.00 96.62 78 PRO A N 1
ATOM 564 C CA . PRO A 1 78 ? 5.451 -8.921 -2.084 1.00 96.62 78 PRO A CA 1
ATOM 565 C C . PRO A 1 78 ? 6.970 -8.891 -2.300 1.00 96.62 78 PRO A C 1
ATOM 567 O O . PRO A 1 78 ? 7.481 -8.162 -3.146 1.00 96.62 78 PRO A O 1
ATOM 570 N N . MET A 1 79 ? 7.700 -9.706 -1.539 1.00 96.19 79 MET A N 1
ATOM 571 C CA . MET A 1 79 ? 9.137 -9.903 -1.707 1.00 96.19 79 MET A CA 1
ATOM 572 C C . MET A 1 79 ? 9.380 -10.637 -3.023 1.00 96.19 79 MET A C 1
ATOM 574 O O . MET A 1 79 ? 8.867 -11.739 -3.219 1.00 96.19 79 MET A O 1
ATOM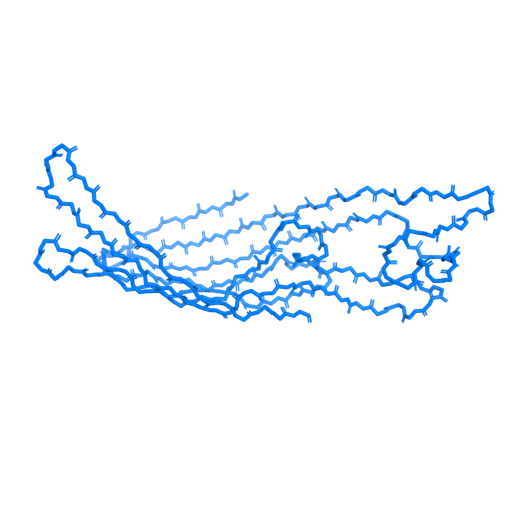 578 N N . GLY A 1 80 ? 10.139 -10.012 -3.916 1.00 93.62 80 GLY A N 1
ATOM 579 C CA . GLY A 1 80 ? 10.283 -10.421 -5.315 1.00 93.62 80 GLY A CA 1
ATOM 580 C C . GLY A 1 80 ? 10.023 -9.255 -6.263 1.00 93.62 80 GLY A C 1
ATOM 581 O O . GLY A 1 80 ? 10.672 -9.178 -7.299 1.00 93.62 80 GLY A O 1
ATOM 582 N N . PHE A 1 81 ? 9.184 -8.304 -5.835 1.00 94.69 81 PHE A N 1
ATOM 583 C CA . PHE A 1 81 ? 8.965 -7.054 -6.551 1.00 94.69 81 PHE A CA 1
ATOM 584 C C . PHE A 1 81 ? 10.191 -6.134 -6.533 1.00 94.69 81 PHE A C 1
ATOM 586 O O . PHE A 1 81 ? 11.051 -6.239 -5.654 1.00 94.69 81 PHE A O 1
ATOM 593 N N . ASN A 1 82 ? 10.237 -5.179 -7.469 1.00 92.81 82 ASN A N 1
ATOM 594 C CA . ASN A 1 82 ? 11.316 -4.187 -7.542 1.00 92.81 82 ASN A CA 1
ATOM 595 C C . ASN A 1 82 ? 11.410 -3.274 -6.301 1.00 92.81 82 ASN A C 1
ATOM 597 O O . ASN A 1 82 ? 12.511 -2.879 -5.917 1.00 92.81 82 ASN A O 1
ATOM 601 N N . VAL A 1 83 ? 10.276 -2.929 -5.682 1.00 94.56 83 VAL A N 1
ATOM 602 C CA . VAL A 1 83 ? 10.178 -2.063 -4.495 1.00 94.56 83 VAL A CA 1
ATOM 603 C C . VAL A 1 83 ? 9.422 -2.791 -3.386 1.00 94.56 83 VAL A C 1
ATOM 605 O O . VAL A 1 83 ? 8.213 -3.035 -3.478 1.00 94.56 83 VAL A O 1
ATOM 608 N N . VAL A 1 84 ? 10.143 -3.107 -2.310 1.00 96.25 84 VAL A N 1
ATOM 609 C CA . VAL A 1 84 ? 9.632 -3.857 -1.158 1.00 96.25 84 VAL A CA 1
ATOM 610 C C . VAL A 1 84 ? 9.650 -2.983 0.094 1.00 96.25 84 VAL A C 1
ATOM 612 O O . VAL A 1 84 ? 10.687 -2.430 0.446 1.00 96.25 84 VAL A O 1
ATOM 615 N N . ASP A 1 85 ? 8.519 -2.908 0.795 1.00 96.56 85 ASP A N 1
ATOM 616 C CA . ASP A 1 85 ? 8.352 -2.117 2.016 1.00 96.56 85 ASP A CA 1
ATOM 617 C C . ASP A 1 85 ? 7.680 -2.915 3.129 1.00 96.56 85 ASP A C 1
ATOM 619 O O . ASP A 1 85 ? 6.916 -3.854 2.887 1.00 96.56 85 ASP A O 1
ATOM 623 N N . VAL A 1 86 ? 7.901 -2.458 4.361 1.00 97.75 86 VAL A N 1
ATOM 624 C CA . VAL A 1 86 ? 7.087 -2.830 5.518 1.00 97.75 86 VAL A CA 1
ATOM 625 C C . VAL A 1 86 ? 5.818 -1.980 5.527 1.00 97.75 86 VAL A C 1
ATOM 627 O O . VAL A 1 86 ? 5.871 -0.754 5.409 1.00 97.75 86 VAL A O 1
ATOM 630 N N . VAL A 1 87 ? 4.677 -2.641 5.685 1.00 98.19 87 VAL A N 1
ATOM 631 C CA . VAL A 1 87 ? 3.332 -2.057 5.687 1.00 98.19 87 VAL A CA 1
ATOM 632 C C . VAL A 1 87 ? 2.576 -2.518 6.926 1.00 98.19 87 VAL A C 1
ATOM 634 O O . VAL A 1 87 ? 2.951 -3.500 7.565 1.00 98.19 87 VAL A O 1
ATOM 637 N N . GLY A 1 88 ? 1.498 -1.829 7.275 1.00 98.06 88 GLY A N 1
ATOM 638 C CA . GLY A 1 88 ? 0.720 -2.190 8.450 1.00 98.06 88 GLY A CA 1
ATOM 639 C C . GLY A 1 88 ? -0.368 -1.185 8.765 1.00 98.06 88 GLY A C 1
ATOM 640 O O . GLY A 1 88 ? -0.605 -0.230 8.023 1.00 98.06 88 GLY A O 1
ATOM 641 N N . GLY A 1 89 ? -1.032 -1.398 9.886 1.00 98.44 89 GLY A N 1
ATOM 642 C CA . GLY A 1 89 ? -2.013 -0.461 10.396 1.00 98.44 89 GLY A CA 1
ATOM 643 C C . GLY A 1 89 ? -2.385 -0.753 11.833 1.00 98.44 89 GLY A C 1
ATOM 644 O O . GLY A 1 89 ? -2.172 -1.853 12.337 1.00 98.44 89 GLY A O 1
ATOM 645 N N . LEU A 1 90 ? -2.943 0.261 12.478 1.00 98.38 90 LEU A N 1
ATOM 646 C CA . LEU A 1 90 ? -3.544 0.172 13.795 1.00 98.38 90 LEU A CA 1
ATOM 647 C C . LEU A 1 90 ? -4.890 0.885 13.739 1.00 98.38 90 LEU A C 1
ATOM 649 O O . LEU A 1 90 ? -4.979 2.008 13.242 1.00 98.38 90 LEU A O 1
ATOM 653 N N . SER A 1 91 ? -5.929 0.245 14.254 1.00 98.31 91 SER A N 1
ATOM 654 C CA . SER A 1 91 ? -7.242 0.840 14.428 1.00 98.31 91 SER A CA 1
ATOM 655 C C . SER A 1 91 ? -7.714 0.702 15.864 1.00 98.31 91 SER A C 1
ATOM 657 O O . SER A 1 91 ? -7.442 -0.298 16.529 1.00 98.31 91 SER A O 1
ATOM 659 N N . TYR A 1 92 ? -8.475 1.695 16.296 1.00 98.00 92 TYR A N 1
ATOM 660 C CA . TYR A 1 92 ? -9.176 1.723 17.564 1.00 98.00 92 TYR A CA 1
ATOM 661 C C . TYR A 1 92 ? -10.649 2.013 17.313 1.00 98.00 92 TYR A C 1
ATOM 663 O O . TYR A 1 92 ? -10.964 2.985 16.628 1.00 98.00 92 TYR A O 1
ATOM 671 N N . SER A 1 93 ? -11.522 1.192 17.877 1.00 97.56 93 SER A N 1
ATOM 672 C CA . SER A 1 93 ? -12.972 1.283 17.780 1.00 97.56 93 SER A CA 1
ATOM 673 C C . SER A 1 93 ? -13.573 1.373 19.173 1.00 97.56 93 SER A C 1
ATOM 675 O O . SER A 1 93 ? -13.207 0.616 20.071 1.00 97.56 93 SER A O 1
ATOM 677 N N . SER A 1 94 ? -14.495 2.305 19.363 1.00 96.06 94 SER A N 1
ATOM 678 C CA . SER A 1 94 ? -15.222 2.469 20.618 1.00 96.06 94 SER A CA 1
ATOM 679 C C . SER A 1 94 ? -16.549 3.179 20.357 1.00 96.06 94 SER A C 1
ATOM 681 O O . SER A 1 94 ? -16.778 3.705 19.269 1.00 96.06 94 SER A O 1
ATOM 683 N N . ASP A 1 95 ? -17.415 3.212 21.362 1.00 94.56 95 ASP A N 1
ATOM 684 C CA . ASP A 1 95 ? -18.744 3.802 21.270 1.00 94.56 95 ASP A CA 1
ATOM 685 C C . ASP A 1 95 ? -18.874 4.973 22.245 1.00 94.56 95 ASP A C 1
ATOM 687 O O . ASP A 1 95 ? -18.511 4.890 23.421 1.00 94.56 95 ASP A O 1
ATOM 691 N N . VAL A 1 96 ? -19.426 6.083 21.759 1.00 91.31 96 VAL A N 1
ATOM 692 C CA . VAL A 1 96 ? -19.842 7.228 22.572 1.00 91.31 96 VAL A CA 1
ATOM 693 C C . VAL A 1 96 ? -21.363 7.296 22.528 1.00 91.31 96 VAL A C 1
ATOM 695 O O . VAL A 1 96 ? -21.973 7.931 21.665 1.00 91.31 96 VAL A O 1
ATOM 698 N N . GLY A 1 97 ? -21.986 6.595 23.477 1.00 88.81 97 GLY A N 1
ATOM 699 C CA . GLY A 1 97 ? -23.435 6.428 23.528 1.00 88.81 97 GLY A CA 1
ATOM 700 C C . GLY A 1 97 ? -23.938 5.660 22.297 1.00 88.81 97 GLY A C 1
ATOM 701 O O . GLY A 1 97 ? -23.519 4.527 22.102 1.00 88.81 97 GLY A O 1
ATOM 702 N N . PRO A 1 98 ? -24.831 6.236 21.474 1.00 89.44 98 PRO A N 1
ATOM 703 C CA . PRO A 1 98 ? -25.340 5.595 20.255 1.00 89.44 98 PRO A CA 1
ATOM 704 C C . PRO A 1 98 ? -24.444 5.773 19.011 1.00 89.44 98 PRO A C 1
ATOM 706 O O . PRO A 1 98 ? -24.833 5.350 17.925 1.00 89.44 98 PRO A O 1
ATOM 709 N N . VAL A 1 99 ? -23.306 6.470 19.125 1.00 92.81 99 VAL A N 1
ATOM 710 C CA . VAL A 1 99 ? -22.383 6.713 18.004 1.00 92.81 99 VAL A CA 1
ATOM 711 C C . VAL A 1 99 ? -21.141 5.845 18.175 1.00 92.81 99 VAL A C 1
ATOM 713 O O . VAL A 1 99 ? -20.368 6.063 19.108 1.00 92.81 99 VAL A O 1
ATOM 716 N N . GLY A 1 100 ? -20.922 4.920 17.248 1.00 95.69 100 GLY A N 1
ATOM 717 C CA . GLY A 1 100 ? -19.662 4.203 17.107 1.00 95.69 100 GLY A CA 1
ATOM 718 C C . GLY A 1 100 ? -18.636 5.057 16.371 1.00 95.69 100 GLY A C 1
ATOM 719 O O . GLY A 1 100 ? -18.967 5.808 15.448 1.00 95.69 100 GLY A O 1
ATOM 720 N N . TYR A 1 101 ? -17.374 4.964 16.772 1.00 96.44 101 TYR A N 1
ATOM 721 C CA . TYR A 1 101 ? -16.276 5.590 16.051 1.00 96.44 101 TYR A CA 1
ATOM 722 C C . TYR A 1 101 ? -15.088 4.648 15.920 1.00 96.44 101 TYR A C 1
ATOM 724 O O . TYR A 1 101 ? -14.757 3.902 16.839 1.00 96.44 101 TYR A O 1
ATOM 732 N N . THR A 1 102 ? -14.414 4.735 14.777 1.00 98.19 102 THR A N 1
ATOM 733 C CA . THR A 1 102 ? -13.166 4.028 14.510 1.00 98.19 102 THR A CA 1
ATOM 734 C C . THR A 1 102 ? -12.127 5.009 14.004 1.00 98.19 102 THR A C 1
ATOM 736 O O . THR A 1 102 ? -12.336 5.672 12.989 1.00 98.19 102 THR A O 1
ATOM 739 N N . VAL A 1 103 ? -10.990 5.078 14.686 1.00 98.19 103 VAL A N 1
ATOM 740 C CA . VAL A 1 103 ? -9.808 5.812 14.228 1.00 98.19 103 VAL A CA 1
ATOM 741 C C . VAL A 1 103 ? -8.791 4.803 13.731 1.00 98.19 103 VAL A C 1
ATOM 743 O O . VAL A 1 103 ? -8.521 3.820 14.419 1.00 98.19 103 VAL A O 1
ATOM 746 N N . ASN A 1 104 ? -8.207 5.032 12.559 1.00 98.06 104 ASN A N 1
ATOM 747 C CA . ASN A 1 104 ? -7.132 4.197 12.043 1.00 98.06 104 ASN A CA 1
ATOM 748 C C . ASN A 1 104 ? -5.939 5.022 11.568 1.00 98.06 104 ASN A C 1
ATOM 750 O O . ASN A 1 104 ? -6.084 6.123 11.048 1.00 98.06 104 ASN A O 1
ATOM 754 N N . VAL A 1 105 ? -4.758 4.434 11.699 1.00 98.38 105 VAL A N 1
ATOM 755 C CA . VAL A 1 105 ? -3.526 4.876 11.047 1.00 98.38 105 VAL A CA 1
ATOM 756 C C . VAL A 1 105 ? -2.960 3.699 10.276 1.00 98.38 105 VAL A C 1
ATOM 758 O O . VAL A 1 105 ? -3.044 2.554 10.729 1.00 98.38 105 VAL A O 1
ATOM 761 N N . HIS A 1 106 ? -2.443 3.944 9.083 1.00 98.44 106 HIS A N 1
ATOM 762 C CA . HIS A 1 106 ? -1.999 2.873 8.214 1.00 98.44 106 HIS A CA 1
ATOM 763 C C . HIS A 1 106 ? -0.905 3.314 7.251 1.00 98.44 106 HIS A C 1
ATOM 765 O O . HIS A 1 106 ? -0.816 4.470 6.853 1.00 98.44 106 HIS A O 1
ATOM 771 N N . ARG A 1 107 ? -0.113 2.325 6.847 1.00 98.25 107 ARG A N 1
ATOM 772 C CA . ARG A 1 107 ? 0.765 2.373 5.686 1.00 98.25 107 ARG A CA 1
ATOM 773 C C . ARG A 1 107 ? 0.370 1.228 4.771 1.00 98.25 107 ARG A C 1
ATOM 775 O O . ARG A 1 107 ? 0.525 0.067 5.156 1.00 98.25 107 ARG A O 1
ATOM 782 N N . ARG A 1 108 ? -0.181 1.517 3.590 1.00 98.06 108 ARG A N 1
ATOM 783 C CA . ARG A 1 108 ? -0.696 0.496 2.655 1.00 98.06 108 ARG A CA 1
ATOM 784 C C . ARG A 1 108 ? -0.147 0.690 1.239 1.00 98.06 108 ARG A C 1
ATOM 786 O O . ARG A 1 108 ? 0.055 1.826 0.820 1.00 98.06 108 ARG A O 1
ATOM 793 N N . PRO A 1 109 ? 0.096 -0.394 0.483 1.00 97.19 109 PRO A N 1
ATOM 794 C CA . PRO A 1 109 ? 0.538 -0.283 -0.902 1.00 97.19 109 PRO A CA 1
ATOM 795 C C . PRO A 1 109 ? -0.623 0.057 -1.848 1.00 97.19 109 PRO A C 1
ATOM 797 O O . PRO A 1 109 ? -1.736 -0.439 -1.668 1.00 97.19 109 PRO A O 1
ATOM 800 N N . ILE A 1 110 ? -0.352 0.834 -2.901 1.00 97.75 110 ILE A N 1
ATOM 801 C CA . ILE A 1 110 ? -1.320 1.099 -3.976 1.00 97.75 110 ILE A CA 1
ATOM 802 C C . ILE A 1 110 ? -1.247 -0.016 -5.028 1.00 97.75 110 ILE A C 1
ATOM 804 O O . ILE A 1 110 ? -0.385 -0.017 -5.906 1.00 97.75 110 ILE A O 1
ATOM 808 N N . SER A 1 111 ? -2.173 -0.973 -4.967 1.00 96.44 111 SER A N 1
ATOM 809 C CA . SER A 1 111 ? -2.144 -2.205 -5.773 1.00 96.44 111 SER A CA 1
ATOM 810 C C . SER A 1 111 ? -2.828 -2.127 -7.149 1.00 96.44 111 SER A C 1
ATOM 812 O O . SER A 1 111 ? -3.046 -3.155 -7.785 1.00 96.44 111 SER A O 1
ATOM 814 N N . SER A 1 112 ? -3.177 -0.930 -7.631 1.00 95.44 112 SER A N 1
ATOM 815 C CA . SER A 1 112 ? -3.954 -0.746 -8.869 1.00 95.44 112 SER A CA 1
ATOM 816 C C . SER A 1 112 ? -3.175 -1.012 -10.163 1.00 95.44 112 SER A C 1
ATOM 818 O O . SER A 1 112 ? -3.784 -1.238 -11.206 1.00 95.44 112 SER A O 1
ATOM 820 N N . SER A 1 113 ? -1.843 -0.989 -10.118 1.00 96.12 113 SER A N 1
ATOM 821 C CA . SER A 1 113 ? -0.973 -1.262 -11.264 1.00 96.12 113 SER A CA 1
ATOM 822 C C . SER A 1 113 ? 0.334 -1.910 -10.817 1.00 96.12 113 SER A C 1
ATOM 824 O O . SER A 1 113 ? 0.727 -1.785 -9.656 1.00 96.12 113 SER A O 1
ATOM 826 N N . LEU A 1 114 ? 1.041 -2.557 -11.749 1.00 95.12 114 LEU A N 1
ATOM 827 C CA . LEU A 1 114 ? 2.371 -3.099 -11.470 1.00 95.12 114 LEU A CA 1
ATOM 828 C C . LEU A 1 114 ? 3.327 -1.994 -10.984 1.00 95.12 114 LEU A C 1
ATOM 830 O O . LEU A 1 114 ? 4.013 -2.169 -9.978 1.00 95.12 114 LEU A O 1
ATOM 834 N N . LEU A 1 115 ? 3.295 -0.826 -11.637 1.00 95.62 115 LEU A N 1
ATOM 835 C CA . LEU A 1 115 ? 4.119 0.322 -11.266 1.00 95.62 115 LEU A CA 1
ATOM 836 C C . LEU A 1 115 ? 3.829 0.819 -9.850 1.00 95.62 115 LEU A C 1
ATOM 838 O O . LEU A 1 115 ? 4.746 0.991 -9.054 1.00 95.62 115 LEU A O 1
ATOM 842 N N . SER A 1 116 ? 2.560 1.053 -9.517 1.00 96.31 116 SER A N 1
ATOM 843 C CA . SER A 1 116 ? 2.187 1.576 -8.202 1.00 96.31 116 SER A CA 1
ATOM 844 C C . SER A 1 116 ? 2.388 0.544 -7.092 1.00 96.31 116 SER A C 1
ATOM 846 O O . SER A 1 116 ? 2.675 0.929 -5.965 1.00 96.31 116 SER A O 1
ATOM 848 N N . PHE A 1 117 ? 2.274 -0.754 -7.382 1.00 96.81 117 PHE A N 1
ATOM 849 C CA . PHE A 1 117 ? 2.373 -1.786 -6.355 1.00 96.81 117 PHE A CA 1
ATOM 850 C C . PHE A 1 117 ? 3.821 -2.204 -6.092 1.00 96.81 117 PHE A C 1
ATOM 852 O O . PHE A 1 117 ? 4.318 -2.051 -4.972 1.00 96.81 117 PHE A O 1
ATOM 859 N N . GLY A 1 118 ? 4.478 -2.735 -7.123 1.00 93.75 118 GLY A N 1
ATOM 860 C CA . GLY A 1 118 ? 5.804 -3.343 -7.041 1.00 93.75 118 GLY A CA 1
ATOM 861 C C . GLY A 1 118 ? 6.925 -2.504 -7.626 1.00 93.75 118 GLY A C 1
ATOM 862 O O . GLY A 1 118 ? 8.085 -2.825 -7.400 1.00 93.75 118 GLY A O 1
ATOM 863 N N . GLY A 1 119 ? 6.595 -1.424 -8.332 1.00 95.19 119 GLY A N 1
ATOM 864 C CA . GLY A 1 119 ? 7.574 -0.633 -9.064 1.00 95.19 119 GLY A CA 1
ATOM 865 C C . GLY A 1 119 ? 8.024 -1.324 -10.348 1.00 95.19 119 GLY A C 1
ATOM 866 O O . GLY A 1 119 ? 7.887 -2.534 -10.530 1.00 95.19 119 GLY A O 1
ATOM 867 N N . GLN A 1 120 ? 8.565 -0.534 -11.266 1.00 94.00 120 GLN A N 1
ATOM 868 C CA . GLN A 1 120 ? 9.162 -1.037 -12.497 1.00 94.00 120 GLN A CA 1
ATOM 869 C C . GLN A 1 120 ? 10.519 -0.375 -12.729 1.00 94.00 120 GLN A C 1
ATOM 871 O O . GLN A 1 120 ? 10.861 0.623 -12.095 1.00 94.00 120 GLN A O 1
ATOM 876 N N . LYS A 1 121 ? 11.305 -0.966 -13.628 1.00 92.06 121 LYS A N 1
ATOM 877 C CA . LYS A 1 121 ? 12.669 -0.539 -13.929 1.00 92.06 121 LYS A CA 1
ATOM 878 C C . LYS A 1 121 ? 12.779 -0.035 -15.354 1.00 92.06 121 LYS A C 1
ATOM 880 O O . LYS A 1 121 ? 12.346 -0.735 -16.263 1.00 92.06 121 LYS A O 1
ATOM 885 N N . ASP A 1 122 ? 13.417 1.115 -15.541 1.00 89.75 122 ASP A N 1
ATOM 886 C CA . ASP A 1 122 ? 13.534 1.776 -16.844 1.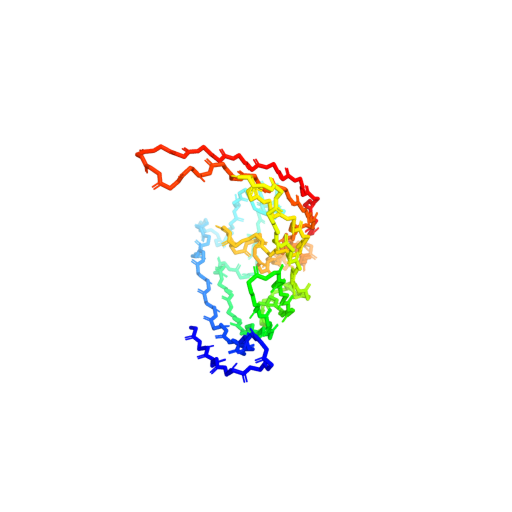00 89.75 122 ASP A CA 1
ATOM 887 C C . ASP A 1 122 ? 14.305 0.886 -17.807 1.00 89.75 122 ASP A C 1
ATOM 889 O O . ASP A 1 122 ? 15.075 0.008 -17.396 1.00 89.75 122 ASP A O 1
ATOM 893 N N . SER A 1 123 ? 14.147 1.148 -19.101 1.00 85.75 123 SER A N 1
ATOM 894 C CA . SER A 1 123 ? 14.944 0.451 -20.098 1.00 85.75 123 SER A CA 1
ATOM 895 C C . SER A 1 123 ? 16.436 0.581 -19.786 1.00 85.75 123 SER A C 1
ATOM 897 O O . SER A 1 123 ? 16.949 1.662 -19.486 1.00 85.75 123 SER A O 1
ATOM 899 N N . SER A 1 124 ? 17.157 -0.533 -19.914 1.00 82.31 124 SER A N 1
ATOM 900 C CA . SER A 1 124 ? 18.608 -0.575 -19.738 1.00 82.31 124 SER A CA 1
ATOM 901 C C . SER A 1 124 ? 19.370 0.250 -20.774 1.00 82.31 124 SER A C 1
ATOM 903 O O . SER A 1 124 ? 20.538 0.540 -20.546 1.00 82.31 124 SER A O 1
ATOM 905 N N . SER A 1 125 ? 18.747 0.627 -21.902 1.00 79.81 125 SER A N 1
ATOM 906 C CA . SER A 1 125 ? 19.371 1.559 -22.856 1.00 79.81 125 SER A CA 1
ATOM 907 C C . SER A 1 125 ? 19.386 3.000 -22.351 1.00 79.81 125 SER A C 1
ATOM 909 O O . SER A 1 125 ? 20.089 3.818 -22.935 1.00 79.81 125 SER A O 1
ATOM 911 N N . HIS A 1 126 ? 18.612 3.319 -21.311 1.00 84.94 126 HIS A N 1
ATOM 912 C CA . HIS A 1 126 ? 18.493 4.658 -20.741 1.00 84.94 126 HIS A CA 1
ATOM 913 C C . HIS A 1 126 ? 18.984 4.670 -19.286 1.00 84.94 126 HIS A C 1
ATOM 915 O O . HIS A 1 126 ? 20.151 4.384 -19.029 1.00 84.94 126 HIS A O 1
ATOM 921 N N . THR A 1 127 ? 18.124 5.022 -18.322 1.00 84.75 127 THR A N 1
ATOM 922 C CA . THR A 1 127 ? 18.537 5.229 -16.928 1.00 84.75 127 THR A CA 1
ATOM 923 C C . THR A 1 127 ? 18.714 3.918 -16.166 1.00 84.75 127 THR A C 1
ATOM 925 O O . THR A 1 127 ? 19.509 3.850 -15.231 1.00 84.75 127 THR A O 1
ATOM 928 N N . GLY A 1 128 ? 17.954 2.879 -16.531 1.00 86.25 128 GLY A N 1
ATOM 929 C CA . GLY A 1 128 ? 17.850 1.642 -15.759 1.00 86.25 128 GLY A CA 1
ATOM 930 C C . GLY A 1 128 ? 17.387 1.841 -14.308 1.00 86.25 128 GLY A C 1
ATOM 931 O O . GLY A 1 128 ? 17.595 0.942 -13.494 1.00 86.25 128 GLY A O 1
ATOM 932 N N . ALA A 1 129 ? 16.816 2.998 -13.961 1.00 91.25 129 ALA A N 1
ATOM 933 C CA . ALA A 1 129 ? 16.380 3.304 -12.604 1.00 91.25 129 ALA A CA 1
ATOM 934 C C . ALA A 1 129 ? 15.086 2.557 -12.259 1.00 91.25 129 ALA A C 1
ATOM 936 O O . ALA A 1 129 ? 14.240 2.340 -13.124 1.00 91.25 129 ALA A O 1
ATOM 937 N N . THR A 1 130 ? 14.924 2.185 -10.992 1.00 93.81 130 THR A N 1
ATOM 938 C CA . THR A 1 130 ? 13.672 1.634 -10.459 1.00 93.81 130 THR A CA 1
ATOM 939 C C . THR A 1 130 ? 12.841 2.761 -9.857 1.00 93.81 130 THR A C 1
ATOM 941 O O . THR A 1 130 ? 13.377 3.553 -9.084 1.00 93.81 130 THR A O 1
ATOM 944 N N . TRP A 1 131 ? 11.547 2.821 -10.174 1.00 94.94 131 TRP A N 1
ATOM 945 C CA . TRP A 1 131 ? 10.605 3.763 -9.558 1.00 94.94 131 TRP A CA 1
ATOM 946 C C . TRP A 1 131 ? 9.222 3.132 -9.364 1.00 94.94 131 TRP A C 1
ATOM 948 O O . TRP A 1 131 ? 8.909 2.087 -9.946 1.00 94.94 131 TRP A O 1
ATOM 958 N N . GLY A 1 132 ? 8.379 3.787 -8.564 1.00 96.06 132 GLY A N 1
ATOM 959 C CA . GLY A 1 132 ? 7.043 3.309 -8.228 1.00 96.06 132 GLY A CA 1
ATOM 960 C C . GLY A 1 132 ? 7.033 2.616 -6.870 1.00 96.06 132 GLY A C 1
ATOM 961 O O . GLY A 1 132 ? 7.793 2.965 -5.982 1.00 96.06 132 GLY A O 1
ATOM 962 N N . GLY A 1 133 ? 6.153 1.638 -6.670 1.00 96.12 133 GLY A N 1
ATOM 963 C CA . GLY A 1 133 ? 5.958 1.082 -5.330 1.00 96.12 133 GLY A CA 1
ATOM 964 C C . GLY A 1 133 ? 5.373 2.122 -4.372 1.00 96.12 133 GLY A C 1
ATOM 965 O O . GLY A 1 133 ? 5.831 2.285 -3.247 1.00 96.12 133 GLY A O 1
ATOM 966 N N . VAL A 1 134 ? 4.322 2.803 -4.820 1.00 98.06 134 VAL A N 1
ATOM 967 C CA . VAL A 1 134 ? 3.636 3.848 -4.070 1.00 98.06 134 VAL A CA 1
ATOM 968 C C . VAL A 1 134 ? 2.991 3.277 -2.807 1.00 98.06 134 VAL A C 1
ATOM 970 O O . VAL A 1 134 ? 2.323 2.231 -2.829 1.00 98.06 134 VAL A O 1
ATOM 973 N N . ARG A 1 135 ? 3.178 3.988 -1.697 1.00 98.06 135 ARG A N 1
ATOM 974 C CA . ARG A 1 135 ? 2.573 3.745 -0.390 1.00 98.06 135 ARG A CA 1
ATOM 975 C C . ARG A 1 135 ? 1.704 4.930 -0.001 1.00 98.06 135 ARG A C 1
ATOM 977 O O . ARG A 1 135 ? 2.088 6.078 -0.209 1.00 98.06 135 ARG A O 1
ATOM 984 N N . ALA A 1 136 ? 0.536 4.617 0.544 1.00 98.19 136 ALA A N 1
ATOM 985 C CA . ALA A 1 136 ? -0.321 5.559 1.237 1.00 98.19 136 ALA A CA 1
ATOM 986 C C . ALA A 1 136 ? -0.033 5.462 2.733 1.00 98.19 136 ALA A C 1
ATOM 988 O O . ALA A 1 136 ? -0.300 4.427 3.350 1.00 98.19 136 ALA A O 1
ATOM 989 N N . ASP A 1 137 ? 0.548 6.527 3.273 1.00 98.06 137 ASP A N 1
ATOM 990 C CA . ASP A 1 137 ? 0.823 6.723 4.688 1.00 98.06 137 ASP A CA 1
ATOM 991 C C . ASP A 1 137 ? -0.182 7.734 5.232 1.00 98.06 137 ASP A C 1
ATOM 993 O O . ASP A 1 137 ? -0.117 8.925 4.910 1.00 98.06 137 ASP A O 1
ATOM 997 N N . GLY A 1 138 ? -1.126 7.273 6.041 1.00 97.69 138 GLY A N 1
ATOM 998 C CA . GLY A 1 138 ? -2.228 8.123 6.447 1.00 97.69 138 GLY A CA 1
ATOM 999 C C . GLY A 1 138 ? -3.100 7.539 7.533 1.00 97.69 138 GLY A C 1
ATOM 1000 O O . GLY A 1 138 ? -2.721 6.636 8.284 1.00 97.69 138 GLY A O 1
ATOM 1001 N N . GLY A 1 139 ? -4.283 8.114 7.655 1.00 97.94 139 GLY A N 1
ATOM 1002 C CA . GLY A 1 139 ? -5.222 7.750 8.691 1.00 97.94 139 GLY A CA 1
ATOM 1003 C C . GLY A 1 139 ? -6.614 8.262 8.401 1.00 97.94 139 GLY A C 1
ATOM 1004 O O . GLY A 1 139 ? -6.830 9.105 7.529 1.00 97.94 139 GLY A O 1
ATOM 1005 N N . GLY A 1 140 ? -7.568 7.727 9.144 1.00 97.88 140 GLY A N 1
ATOM 1006 C CA . GLY A 1 140 ? -8.966 8.041 8.965 1.00 97.88 140 GLY A CA 1
ATOM 1007 C C . GLY A 1 140 ? -9.762 7.964 10.253 1.00 97.88 140 GLY A C 1
ATOM 1008 O O . GLY A 1 140 ? -9.360 7.370 11.254 1.00 97.88 140 GLY A O 1
ATOM 1009 N N . LEU A 1 141 ? -10.917 8.608 10.198 1.00 97.50 141 LEU A N 1
ATOM 1010 C CA . LEU A 1 141 ? -11.960 8.565 11.201 1.00 97.50 141 LEU A CA 1
ATOM 1011 C C . LEU A 1 141 ? -13.238 8.110 10.508 1.00 97.50 141 LEU A C 1
ATOM 1013 O O . LEU A 1 141 ? -13.701 8.744 9.560 1.00 97.50 141 LEU A O 1
ATOM 1017 N N . SER A 1 142 ? -13.814 7.029 11.008 1.00 97.31 142 SER A N 1
ATOM 1018 C CA . SER A 1 142 ? -15.147 6.575 10.639 1.00 97.31 142 SER A CA 1
ATOM 1019 C C . SER A 1 142 ? -16.085 6.776 11.817 1.00 97.31 142 SER A C 1
ATOM 1021 O O . SER A 1 142 ? -15.724 6.479 12.952 1.00 97.31 142 SER A O 1
ATOM 1023 N N . LEU A 1 143 ? -17.276 7.293 11.545 1.00 96.38 143 LEU A N 1
ATOM 1024 C CA . LEU A 1 143 ? -18.356 7.475 12.505 1.00 96.38 143 LEU A CA 1
ATOM 1025 C C . LEU A 1 143 ? -19.565 6.690 12.011 1.00 96.38 143 LEU A C 1
ATOM 1027 O O . LEU A 1 143 ? -19.927 6.787 10.837 1.00 96.38 143 LEU A O 1
ATOM 1031 N N . SER A 1 144 ? -20.206 5.953 12.905 1.00 95.56 144 SER A N 1
ATOM 1032 C CA . SER A 1 144 ? -21.445 5.234 12.646 1.00 95.56 144 SER A CA 1
ATOM 1033 C C . SER A 1 144 ? -22.485 5.619 13.688 1.00 95.56 144 SER A C 1
ATOM 1035 O O . SER A 1 144 ? -22.225 5.663 14.884 1.00 95.56 144 SER A O 1
ATOM 1037 N N . TYR A 1 145 ? -23.689 5.920 13.226 1.00 92.06 145 TYR A N 1
ATOM 1038 C CA . TYR A 1 145 ? -24.853 6.115 14.069 1.00 92.06 145 TYR A CA 1
ATOM 1039 C C . TYR A 1 145 ? -25.913 5.116 13.644 1.00 92.06 145 TYR A C 1
ATOM 1041 O O . TYR A 1 145 ? -26.622 5.328 12.655 1.00 92.06 145 TYR A O 1
ATOM 1049 N N . ASP A 1 146 ? -25.986 4.020 14.385 1.00 85.44 146 ASP A N 1
ATOM 1050 C CA . ASP A 1 146 ? -26.956 2.962 14.162 1.00 85.44 146 ASP A CA 1
ATOM 1051 C C . ASP A 1 146 ? -27.857 2.849 15.393 1.00 85.44 146 ASP A C 1
ATOM 1053 O O . ASP A 1 146 ? -27.396 2.593 16.504 1.00 85.44 146 ASP A O 1
ATOM 1057 N N . ARG A 1 147 ? -29.158 3.094 15.200 1.00 73.88 147 ARG A N 1
ATOM 1058 C CA . ARG A 1 147 ? -30.161 2.968 16.268 1.00 73.88 147 ARG A CA 1
ATOM 1059 C C . ARG A 1 147 ? -30.652 1.527 16.444 1.00 73.88 147 ARG A C 1
ATOM 1061 O O . ARG A 1 147 ? -31.475 1.294 17.322 1.00 73.88 147 ARG A O 1
ATOM 1068 N N . GLY A 1 148 ? -30.186 0.578 15.626 1.00 73.69 148 GLY A N 1
ATOM 1069 C CA . GLY A 1 148 ? -30.639 -0.818 15.646 1.00 73.69 148 GLY A CA 1
ATOM 1070 C C . GLY A 1 148 ? -32.062 -1.013 15.109 1.00 73.69 148 GLY A C 1
ATOM 1071 O O . GLY A 1 148 ? -32.678 -2.051 15.338 1.00 73.69 148 GLY A O 1
ATOM 1072 N N . GLU A 1 149 ? -32.594 -0.005 14.419 1.00 82.75 149 GLU A N 1
ATOM 1073 C CA . GLU A 1 149 ? -33.933 0.011 13.827 1.00 82.75 149 GLU A CA 1
ATOM 1074 C C . GLU A 1 149 ? -33.820 -0.056 12.288 1.00 82.75 149 GLU A C 1
ATOM 1076 O O . GLU A 1 149 ? -32.938 -0.712 11.745 1.00 82.75 149 GLU A O 1
ATOM 1081 N N . ALA A 1 150 ? -34.705 0.608 11.541 1.00 87.94 150 ALA A N 1
ATOM 1082 C CA . ALA A 1 150 ? -34.704 0.554 10.075 1.00 87.94 150 ALA A CA 1
ATOM 1083 C C . ALA A 1 150 ? -33.651 1.461 9.399 1.00 87.94 150 ALA A C 1
ATOM 1085 O O . ALA A 1 150 ? -33.529 1.443 8.171 1.00 87.94 150 ALA A O 1
ATOM 1086 N N . HIS A 1 151 ? -32.931 2.292 10.161 1.00 85.62 151 HIS A N 1
ATOM 1087 C CA . HIS A 1 151 ? -32.079 3.352 9.619 1.00 85.62 151 HIS A CA 1
ATOM 1088 C C . HIS A 1 151 ? -30.760 3.494 10.384 1.00 85.62 151 HIS A C 1
ATOM 1090 O O . HIS A 1 151 ? -30.747 3.537 11.613 1.00 85.62 151 HIS A O 1
ATOM 1096 N N . GLY A 1 152 ? -29.679 3.682 9.627 1.00 90.19 152 GLY A N 1
ATOM 1097 C CA . GLY A 1 152 ? -28.351 4.019 10.129 1.00 90.19 152 GLY A CA 1
ATOM 1098 C C . GLY A 1 152 ? -27.655 4.999 9.186 1.00 90.19 152 GLY A C 1
ATOM 1099 O O . GLY A 1 152 ? -27.949 5.037 7.990 1.00 90.19 152 GLY A O 1
ATOM 1100 N N . ILE A 1 153 ? -26.760 5.819 9.733 1.00 93.88 153 ILE A N 1
ATOM 1101 C CA . ILE A 1 153 ? -25.946 6.781 8.979 1.00 93.88 153 ILE A CA 1
ATOM 1102 C C . ILE A 1 153 ? -24.485 6.542 9.337 1.00 93.88 153 ILE A C 1
ATOM 1104 O O . ILE A 1 153 ? -24.151 6.345 10.503 1.00 93.88 153 ILE A O 1
ATOM 1108 N N . TRP A 1 154 ? -23.605 6.599 8.346 1.00 95.19 154 TRP A N 1
ATOM 1109 C CA . TRP A 1 154 ? -22.165 6.519 8.548 1.00 95.19 154 TRP A CA 1
ATOM 1110 C C . TRP A 1 154 ? -21.446 7.593 7.738 1.00 95.19 154 TRP A C 1
ATOM 1112 O O . TRP A 1 154 ? -21.942 8.071 6.717 1.00 95.19 154 TRP A O 1
ATOM 1122 N N . SER A 1 155 ? -20.266 7.975 8.205 1.00 97.00 155 SER A N 1
ATOM 1123 C CA . SER A 1 155 ? -19.368 8.896 7.517 1.00 97.00 155 SER A CA 1
ATOM 1124 C C . SER A 1 155 ? -17.929 8.467 7.751 1.00 97.00 155 SER A C 1
ATOM 1126 O O . SER A 1 155 ? -17.591 8.003 8.838 1.00 97.00 155 SER A O 1
ATOM 1128 N N . SER A 1 156 ? -17.081 8.626 6.741 1.00 96.81 156 SER A N 1
ATOM 1129 C CA . SER A 1 156 ? -15.656 8.323 6.823 1.00 96.81 156 SER A CA 1
ATOM 1130 C C . SER A 1 156 ? -14.851 9.463 6.222 1.00 96.81 156 SER A C 1
ATOM 1132 O O . SER A 1 156 ? -15.141 9.922 5.117 1.00 96.81 156 SER A O 1
ATOM 1134 N N . LEU A 1 157 ? -13.822 9.891 6.937 1.00 98.00 157 LEU A N 1
ATOM 1135 C CA . LEU A 1 157 ? -12.886 10.930 6.532 1.00 98.00 157 LEU A CA 1
ATOM 1136 C C . LEU A 1 157 ? -11.485 10.334 6.612 1.00 98.00 157 LEU A C 1
ATOM 1138 O O . LEU A 1 157 ? -11.155 9.706 7.614 1.00 98.00 157 LEU A O 1
ATOM 1142 N N . GLY A 1 158 ? -10.674 10.519 5.577 1.00 97.56 158 GLY A N 1
ATOM 1143 C CA . GLY A 1 158 ? -9.309 10.003 5.523 1.00 97.56 158 GLY A CA 1
ATOM 1144 C C . GLY A 1 158 ? -8.381 10.970 4.807 1.00 97.56 158 GLY A C 1
ATOM 1145 O O . GLY A 1 158 ? -8.827 11.757 3.970 1.00 97.56 158 GLY A O 1
ATOM 1146 N N . ALA A 1 159 ? -7.105 10.931 5.171 1.00 98.19 159 ALA A N 1
ATOM 1147 C CA . ALA A 1 159 ? -6.056 11.694 4.517 1.00 98.19 159 ALA A CA 1
ATOM 1148 C C . ALA A 1 159 ? -4.769 10.873 4.482 1.00 98.19 159 ALA A C 1
ATOM 1150 O O . ALA A 1 159 ? -4.356 10.320 5.504 1.00 98.19 159 ALA A O 1
ATOM 1151 N N . ASP A 1 160 ? -4.130 10.854 3.314 1.00 98.00 160 ASP A N 1
ATOM 1152 C CA . ASP A 1 160 ? -2.960 10.031 3.038 1.00 98.00 160 ASP A CA 1
ATOM 1153 C C . ASP A 1 160 ? -1.878 10.846 2.325 1.00 98.00 160 ASP A C 1
ATOM 1155 O O . ASP A 1 160 ? -2.155 11.617 1.402 1.00 98.00 160 ASP A O 1
ATOM 1159 N N . SER A 1 161 ? -0.630 10.647 2.740 1.00 98.12 161 SER A N 1
ATOM 1160 C CA . SER A 1 161 ? 0.553 11.043 1.984 1.00 98.12 161 SER A CA 1
ATOM 1161 C C . SER A 1 161 ? 0.930 9.907 1.038 1.00 98.12 161 SER A C 1
ATOM 1163 O O . SER A 1 161 ? 1.078 8.764 1.471 1.00 98.12 161 SER A O 1
ATOM 1165 N N . LEU A 1 162 ? 1.089 10.212 -0.251 1.00 97.81 162 LEU A N 1
ATOM 1166 C CA . LEU A 1 162 ? 1.465 9.233 -1.272 1.00 97.81 162 LEU A CA 1
ATOM 1167 C C . LEU A 1 162 ? 2.956 9.369 -1.591 1.00 97.81 162 LEU A C 1
ATOM 1169 O O . LEU A 1 162 ? 3.385 10.409 -2.089 1.00 97.81 162 LEU A O 1
ATOM 1173 N N . THR A 1 163 ? 3.739 8.324 -1.313 1.00 96.44 163 THR A N 1
ATOM 1174 C CA . THR A 1 163 ? 5.201 8.308 -1.523 1.00 96.44 163 THR A CA 1
ATOM 1175 C C . THR A 1 163 ? 5.646 7.047 -2.261 1.00 96.44 163 THR A C 1
ATOM 1177 O O . THR A 1 163 ? 5.039 5.997 -2.076 1.00 96.44 163 THR A O 1
ATOM 1180 N N . GLY A 1 164 ? 6.672 7.141 -3.112 1.00 90.81 164 GLY A N 1
ATOM 1181 C CA . GLY A 1 164 ? 7.237 6.045 -3.913 1.00 90.81 164 GLY A CA 1
ATOM 1182 C C . GLY A 1 164 ? 8.371 6.527 -4.809 1.00 90.81 164 GLY A C 1
ATOM 1183 O O . GLY A 1 164 ? 8.689 7.736 -4.731 1.00 90.81 164 GLY A O 1
#

InterPro domains:
  IPR008410 Cellulose synthase operon C, C-terminal [PF05420] (2-164)

pLDDT: mean 93.8, std 5.34, range [73.69, 98.44]

Radius of gyration: 21.24 Å; chains: 1; bounding box: 54×31×62 Å

Organism: Klebsiella pneumoniae (NCBI:txid573)